Protein AF-A0A975M7Y3-F1 (afdb_monomer_lite)

Sequence (107 aa):
MDNLPEGIQVSSNHRPGEPLRPWEDTQLAGADLTLAIKTAQAEDAVVRLINGEDLSKDDIISFGRLNAVCVMRWYEPVVNLLGPRSPELHPNHIALIRKHSKLFRQR

Organism: NCBI:txid2817475

pLDDT: mean 87.09, std 14.04, range [47.25, 98.31]

Radius of gyration: 15.84 Å; chains: 1; bounding box: 52×26×42 Å

Foldseek 3Di:
DDDDDPPDDPPDLDDPPDAFAEQDLDLVSLVLLQVLLVQLVQLVLLVCQLVVHDDDPVNLSSLVSSQVSSVVSRHHRQFDAPDPPPRHGDPVSSVSCVVRHPSPDDD

Secondary structure (DSSP, 8-state):
-PPPPTT--------TTSPPBP--SSHHHHHHHHHHHHHTT-HHHHHHHHHT----HHHHHHHHHHHHHHHHTTB--SEE-SSTT-SEE-HHHHHHHHHH-STT---

Structure (mmCIF, N/CA/C/O backbone):
data_AF-A0A975M7Y3-F1
#
_entry.id   AF-A0A975M7Y3-F1
#
loop_
_atom_site.group_PDB
_atom_site.id
_atom_site.type_symbol
_atom_site.label_atom_id
_atom_site.label_alt_id
_atom_site.label_comp_id
_atom_site.label_asym_id
_atom_site.label_entity_id
_atom_site.label_seq_id
_atom_site.pdbx_PDB_ins_code
_atom_site.Cartn_x
_atom_site.Cartn_y
_atom_site.Cartn_z
_atom_site.occupancy
_atom_site.B_iso_or_equiv
_atom_site.auth_seq_id
_atom_site.auth_comp_id
_atom_site.auth_asym_id
_atom_site.auth_atom_id
_atom_site.pdbx_PDB_model_num
ATOM 1 N N . MET A 1 1 ? 36.277 6.823 -15.008 1.00 47.25 1 MET A N 1
ATOM 2 C CA . MET A 1 1 ? 35.151 5.937 -14.661 1.00 47.25 1 MET A CA 1
ATOM 3 C C . MET A 1 1 ? 35.748 4.559 -14.531 1.00 47.25 1 MET A C 1
ATOM 5 O O . MET A 1 1 ? 36.247 4.052 -15.526 1.00 47.25 1 MET A O 1
ATOM 9 N N . ASP A 1 2 ? 35.813 4.037 -13.312 1.00 53.19 2 ASP A N 1
ATOM 10 C CA . ASP A 1 2 ? 36.385 2.718 -13.057 1.00 53.19 2 ASP A CA 1
ATOM 11 C C . ASP A 1 2 ? 35.463 1.642 -13.634 1.00 53.19 2 ASP A C 1
ATOM 13 O O . ASP A 1 2 ? 34.245 1.689 -13.446 1.00 53.19 2 ASP A O 1
ATOM 17 N N . ASN A 1 3 ? 36.038 0.700 -14.381 1.00 60.62 3 ASN A N 1
ATOM 18 C CA . ASN A 1 3 ? 35.300 -0.430 -14.929 1.00 60.62 3 ASN A CA 1
ATOM 19 C C . ASN A 1 3 ? 34.878 -1.342 -13.774 1.00 60.62 3 ASN A C 1
ATOM 21 O O . ASN A 1 3 ? 35.720 -1.830 -13.020 1.00 60.62 3 ASN A O 1
ATOM 25 N N . LEU A 1 4 ? 33.570 -1.552 -13.628 1.00 61.16 4 LEU A N 1
ATOM 26 C CA . LEU A 1 4 ? 33.034 -2.491 -12.649 1.00 61.16 4 LEU A CA 1
ATOM 27 C C . LEU A 1 4 ? 33.470 -3.932 -12.994 1.00 61.16 4 LEU A C 1
ATOM 29 O O . LEU A 1 4 ? 33.653 -4.240 -14.175 1.00 61.16 4 LEU A O 1
ATOM 33 N N . PRO A 1 5 ? 33.623 -4.815 -11.989 1.00 75.38 5 PRO A N 1
ATOM 34 C CA . PRO A 1 5 ? 33.937 -6.227 -12.203 1.00 75.38 5 PRO A CA 1
ATOM 35 C C . PRO A 1 5 ? 32.932 -6.918 -13.137 1.00 75.38 5 PRO A C 1
ATOM 37 O O . PRO A 1 5 ? 31.739 -6.596 -13.124 1.00 75.38 5 PRO A O 1
ATOM 40 N N . GLU A 1 6 ? 33.403 -7.908 -13.903 1.00 60.09 6 GLU A N 1
ATOM 41 C CA . GLU A 1 6 ? 32.546 -8.749 -14.746 1.00 60.09 6 GLU A CA 1
ATOM 42 C C . GLU A 1 6 ? 31.390 -9.348 -13.926 1.00 60.09 6 GLU A C 1
ATOM 44 O O . GLU A 1 6 ? 31.592 -9.940 -12.867 1.00 60.09 6 GLU A O 1
ATOM 49 N N . GLY A 1 7 ? 30.159 -9.163 -14.415 1.00 61.62 7 GLY A N 1
ATOM 50 C CA . GLY A 1 7 ? 28.933 -9.645 -13.769 1.00 61.62 7 GLY A CA 1
ATOM 51 C C . GLY A 1 7 ? 28.134 -8.588 -12.998 1.00 61.62 7 GLY A C 1
ATOM 52 O O . GLY A 1 7 ? 26.986 -8.854 -12.645 1.00 61.62 7 GLY A O 1
ATOM 53 N N . ILE A 1 8 ? 28.666 -7.378 -12.784 1.00 55.91 8 ILE A N 1
ATOM 54 C CA . ILE A 1 8 ? 27.899 -6.274 -12.184 1.00 55.91 8 ILE A CA 1
ATOM 55 C C . ILE A 1 8 ? 27.270 -5.422 -13.291 1.00 55.91 8 ILE A C 1
ATOM 57 O O . ILE A 1 8 ? 27.910 -4.545 -13.871 1.00 55.91 8 ILE A O 1
ATOM 61 N N . GLN A 1 9 ? 25.989 -5.665 -13.582 1.00 58.06 9 GLN A N 1
ATOM 62 C CA . GLN A 1 9 ? 25.203 -4.757 -14.417 1.00 58.06 9 GLN A CA 1
ATOM 63 C C . GLN A 1 9 ? 24.850 -3.492 -13.632 1.00 58.06 9 GLN A C 1
ATOM 65 O O . GLN A 1 9 ? 24.307 -3.554 -12.527 1.00 58.06 9 GLN A O 1
ATOM 70 N N . VAL A 1 10 ? 25.103 -2.330 -14.236 1.00 52.38 10 VAL A N 1
ATOM 71 C CA . VAL A 1 10 ? 24.585 -1.052 -13.745 1.00 52.38 10 VAL A CA 1
ATOM 72 C C . VAL A 1 10 ? 23.069 -1.063 -13.942 1.00 52.38 10 VAL A C 1
ATOM 74 O O . VAL A 1 10 ? 22.562 -0.753 -15.017 1.00 52.38 10 VAL A O 1
ATOM 77 N N . SER A 1 11 ? 22.328 -1.461 -12.910 1.00 51.25 11 SER A N 1
ATOM 78 C CA . SER A 1 11 ? 20.872 -1.341 -12.888 1.00 51.25 11 SER A CA 1
ATOM 79 C C . SER A 1 11 ? 20.510 0.132 -12.719 1.00 51.25 11 SER A C 1
ATOM 81 O O . SER A 1 11 ? 20.367 0.631 -11.602 1.00 51.25 11 SER A O 1
ATOM 83 N N . SER A 1 12 ? 20.365 0.847 -13.830 1.00 55.47 12 SER A N 1
ATOM 84 C CA . SER A 1 12 ? 19.692 2.139 -13.806 1.00 55.47 12 SER A CA 1
ATOM 85 C C . SER A 1 12 ? 18.204 1.911 -13.534 1.00 55.47 12 SER A C 1
ATOM 87 O O . SER A 1 12 ? 17.507 1.278 -14.327 1.00 55.47 12 SER A O 1
ATOM 89 N N . ASN A 1 13 ? 17.695 2.450 -12.424 1.00 60.44 13 ASN A N 1
ATOM 90 C CA . ASN A 1 13 ? 16.250 2.518 -12.174 1.00 60.44 13 ASN A CA 1
ATOM 91 C C . ASN A 1 13 ? 15.557 3.569 -13.068 1.00 60.44 13 ASN A C 1
ATOM 93 O O . ASN A 1 13 ? 14.341 3.715 -13.010 1.00 60.44 13 ASN A O 1
ATOM 97 N N . HIS A 1 14 ? 16.311 4.321 -13.878 1.00 59.59 14 HIS A N 1
ATOM 98 C CA . HIS A 1 14 ? 15.763 5.278 -14.831 1.00 59.59 14 HIS A CA 1
ATOM 99 C C . HIS A 1 14 ? 15.318 4.551 -16.104 1.00 59.59 14 HIS A C 1
ATOM 101 O O . HIS A 1 14 ? 16.163 4.119 -16.889 1.00 59.59 14 HIS A O 1
ATOM 107 N N . ARG A 1 15 ? 13.998 4.430 -16.303 1.00 68.44 15 ARG A N 1
ATOM 108 C CA . ARG A 1 15 ? 13.397 3.757 -17.467 1.00 68.44 15 ARG A CA 1
ATOM 109 C C . ARG A 1 15 ? 12.303 4.599 -18.142 1.00 68.44 15 ARG A C 1
ATOM 111 O O . ARG A 1 15 ? 11.125 4.266 -18.056 1.00 68.44 15 ARG A O 1
ATOM 118 N N . PRO A 1 16 ? 12.647 5.725 -18.789 1.00 67.25 16 PRO A N 1
ATOM 119 C CA . PRO A 1 16 ? 11.658 6.594 -19.426 1.00 67.25 16 PRO A CA 1
ATOM 120 C C . PRO A 1 16 ? 10.787 5.832 -20.431 1.00 67.25 16 PRO A C 1
ATOM 122 O O . PRO A 1 16 ? 11.307 5.179 -21.329 1.00 67.25 16 PRO A O 1
ATOM 125 N N . GLY A 1 17 ? 9.465 5.941 -20.294 1.00 73.38 17 GLY A N 1
ATOM 126 C CA . GLY A 1 17 ? 8.502 5.311 -21.205 1.00 73.38 17 GLY A CA 1
ATOM 127 C C . GLY A 1 17 ? 8.135 3.860 -20.876 1.00 73.38 17 GLY A C 1
ATOM 128 O O . GLY A 1 17 ? 7.179 3.354 -21.458 1.00 73.38 17 GLY A O 1
ATOM 129 N N . GLU A 1 18 ? 8.818 3.204 -19.932 1.00 81.94 18 GLU A N 1
ATOM 130 C CA . GLU A 1 18 ? 8.359 1.916 -19.399 1.00 81.94 18 GLU A CA 1
ATOM 131 C C . GLU A 1 18 ? 7.225 2.117 -18.379 1.00 81.94 18 GLU A C 1
ATOM 133 O O . GLU A 1 18 ? 7.219 3.118 -17.653 1.00 81.94 18 GLU A O 1
ATOM 138 N N . PRO A 1 19 ? 6.265 1.178 -18.282 1.00 86.19 19 PRO A N 1
ATOM 139 C CA . PRO A 1 19 ? 5.269 1.214 -17.220 1.00 86.19 19 PRO A CA 1
ATOM 140 C C . PRO A 1 19 ? 5.933 1.093 -15.839 1.00 86.19 19 PRO A C 1
ATOM 142 O O . PRO A 1 19 ? 7.039 0.561 -15.690 1.00 86.19 19 PRO A O 1
ATOM 145 N N . LEU A 1 20 ? 5.241 1.587 -14.810 1.00 89.50 20 LEU A N 1
ATOM 146 C CA . LEU A 1 20 ? 5.635 1.348 -13.423 1.00 89.50 20 LEU A CA 1
ATOM 147 C C . LEU A 1 20 ? 5.563 -0.153 -13.119 1.00 89.50 20 LEU A C 1
ATOM 149 O O . LEU A 1 20 ? 4.727 -0.867 -13.671 1.00 89.50 20 LEU A O 1
ATOM 153 N N . ARG A 1 21 ? 6.443 -0.642 -12.241 1.00 89.88 21 ARG A N 1
ATOM 154 C CA . ARG A 1 21 ? 6.435 -2.057 -11.862 1.00 89.88 21 ARG A CA 1
ATOM 155 C C . ARG A 1 21 ? 5.232 -2.354 -10.965 1.00 89.88 21 ARG A C 1
ATOM 157 O O . ARG A 1 21 ? 5.054 -1.642 -9.969 1.00 89.88 21 ARG A O 1
ATOM 164 N N . PRO A 1 22 ? 4.463 -3.415 -11.252 1.00 91.56 22 PRO A N 1
ATOM 165 C CA . PRO A 1 22 ? 3.428 -3.867 -10.341 1.00 91.56 22 PRO A CA 1
ATOM 166 C C . PRO A 1 22 ? 4.050 -4.446 -9.067 1.00 91.56 22 PRO A C 1
ATOM 168 O O . PRO A 1 22 ? 5.225 -4.827 -9.023 1.00 91.56 22 PRO A O 1
ATOM 171 N N . TRP A 1 23 ? 3.241 -4.541 -8.017 1.00 92.06 23 TRP A N 1
ATOM 172 C CA . TRP A 1 23 ? 3.639 -5.206 -6.782 1.00 92.06 23 TRP A CA 1
ATOM 173 C C . TRP A 1 23 ? 3.430 -6.718 -6.886 1.00 92.06 23 TRP A C 1
ATOM 175 O O . TRP A 1 23 ? 2.306 -7.215 -6.807 1.00 92.06 23 TRP A O 1
ATOM 185 N N . GLU A 1 24 ? 4.524 -7.458 -7.034 1.00 90.25 24 GLU A N 1
ATOM 186 C CA . GLU A 1 24 ? 4.524 -8.923 -7.040 1.00 90.25 24 GLU A CA 1
ATOM 187 C C . GLU A 1 24 ? 4.754 -9.497 -5.634 1.00 90.25 24 GLU A C 1
ATOM 189 O O . GLU A 1 24 ? 5.452 -8.904 -4.811 1.00 90.25 24 GLU A O 1
ATOM 194 N N . ASP A 1 25 ? 4.219 -10.689 -5.352 1.00 89.81 25 ASP A N 1
ATOM 195 C CA . ASP A 1 25 ? 4.444 -11.383 -4.076 1.00 89.81 25 ASP A CA 1
ATOM 196 C C . ASP A 1 25 ? 5.812 -12.071 -4.015 1.00 89.81 25 ASP A C 1
ATOM 198 O O . ASP A 1 25 ? 5.939 -13.295 -4.014 1.00 89.81 25 ASP A O 1
ATOM 202 N N . THR A 1 26 ? 6.853 -11.245 -3.938 1.00 89.25 26 THR A N 1
ATOM 203 C CA . THR A 1 26 ? 8.246 -11.657 -3.755 1.00 89.25 26 THR A CA 1
ATOM 204 C C . THR A 1 26 ? 8.822 -11.060 -2.472 1.00 89.25 26 THR A C 1
ATOM 206 O O . THR A 1 26 ? 8.352 -10.038 -1.971 1.00 89.25 26 THR A O 1
ATOM 209 N N . GLN A 1 27 ? 9.876 -11.677 -1.924 1.00 85.94 27 GLN A N 1
ATOM 210 C CA . GLN A 1 27 ? 10.554 -11.134 -0.738 1.00 85.94 27 GLN A CA 1
ATOM 211 C C . GLN A 1 27 ? 11.138 -9.736 -0.990 1.00 85.94 27 GLN A C 1
ATOM 213 O O . GLN A 1 27 ? 11.083 -8.883 -0.105 1.00 85.94 27 GLN A O 1
ATOM 218 N N . LEU A 1 28 ? 11.671 -9.493 -2.193 1.00 87.44 28 LEU A N 1
ATOM 219 C CA . LEU A 1 28 ? 12.258 -8.205 -2.560 1.00 87.44 28 LEU A CA 1
ATOM 220 C C . LEU A 1 28 ? 11.191 -7.107 -2.623 1.00 87.44 28 LEU A C 1
ATOM 222 O O . LEU A 1 28 ? 11.341 -6.077 -1.970 1.00 87.44 28 LEU A O 1
ATOM 226 N N . ALA A 1 29 ? 10.088 -7.355 -3.334 1.00 86.38 29 ALA A N 1
ATOM 227 C CA . ALA A 1 29 ? 8.976 -6.412 -3.413 1.00 86.38 29 ALA A CA 1
ATOM 228 C C . ALA A 1 29 ? 8.355 -6.154 -2.028 1.00 86.38 29 ALA A C 1
ATOM 230 O O . ALA A 1 29 ? 8.058 -5.014 -1.681 1.00 86.38 29 ALA A O 1
ATOM 231 N N . GLY A 1 30 ? 8.236 -7.185 -1.185 1.00 89.62 30 GLY A N 1
ATOM 232 C CA . GLY A 1 30 ? 7.781 -7.038 0.197 1.00 89.62 30 GLY A CA 1
ATOM 233 C C . GLY A 1 30 ? 8.688 -6.150 1.063 1.00 89.62 30 GLY A C 1
ATOM 234 O O . GLY A 1 30 ? 8.199 -5.319 1.839 1.00 89.62 30 GLY A O 1
ATOM 235 N N . ALA A 1 31 ? 10.009 -6.295 0.923 1.00 90.56 31 ALA A N 1
ATOM 236 C CA . ALA A 1 31 ? 10.988 -5.457 1.613 1.00 90.56 31 ALA A CA 1
ATOM 237 C C . ALA A 1 31 ? 10.946 -4.002 1.117 1.00 90.56 31 ALA A C 1
ATOM 239 O O . ALA A 1 31 ? 10.920 -3.079 1.935 1.00 90.56 31 ALA A O 1
ATOM 240 N N . ASP A 1 32 ? 10.865 -3.797 -0.200 1.00 93.25 32 ASP A N 1
ATOM 241 C CA . ASP A 1 32 ? 10.733 -2.474 -0.817 1.00 93.25 32 ASP A CA 1
ATOM 242 C C . ASP A 1 32 ? 9.447 -1.764 -0.383 1.00 93.25 32 ASP A C 1
ATOM 244 O O . ASP A 1 32 ? 9.489 -0.588 -0.018 1.00 93.25 32 ASP A O 1
ATOM 248 N N . LEU A 1 33 ? 8.318 -2.479 -0.353 1.00 93.81 33 LEU A N 1
ATOM 249 C CA . LEU A 1 33 ? 7.038 -1.946 0.111 1.00 93.81 33 LEU A CA 1
ATOM 250 C C . LEU A 1 33 ? 7.110 -1.530 1.581 1.00 93.81 33 LEU A C 1
ATOM 252 O O . LEU A 1 33 ? 6.690 -0.434 1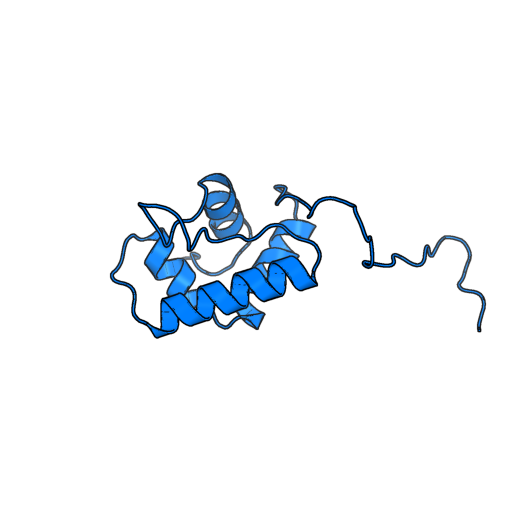.950 1.00 93.81 33 LEU A O 1
ATOM 256 N N . THR A 1 34 ? 7.701 -2.378 2.424 1.00 94.31 34 THR A N 1
ATOM 257 C CA . THR A 1 34 ? 7.908 -2.065 3.844 1.00 94.31 34 THR A CA 1
ATOM 258 C C . THR A 1 34 ? 8.768 -0.812 4.010 1.00 94.31 34 THR A C 1
ATOM 260 O O . THR A 1 34 ? 8.460 0.045 4.836 1.00 94.31 34 THR A O 1
ATOM 263 N N . LEU A 1 35 ? 9.832 -0.674 3.217 1.00 94.75 35 LEU A N 1
ATOM 264 C CA . LEU A 1 35 ? 10.701 0.498 3.249 1.00 94.75 35 LEU A CA 1
ATOM 265 C C . LEU A 1 35 ? 9.985 1.762 2.754 1.00 94.75 35 LEU A C 1
ATOM 267 O O . LEU A 1 35 ? 10.193 2.836 3.322 1.00 94.75 35 LEU A O 1
ATOM 271 N N . ALA A 1 36 ? 9.127 1.643 1.740 1.00 96.19 36 ALA A N 1
ATOM 272 C CA . ALA A 1 36 ? 8.321 2.749 1.236 1.00 96.19 36 ALA A CA 1
ATOM 273 C C . ALA A 1 36 ? 7.343 3.270 2.299 1.00 96.19 36 ALA A C 1
ATOM 275 O O . ALA A 1 36 ? 7.314 4.474 2.550 1.00 96.19 36 ALA A O 1
ATOM 276 N N . ILE A 1 37 ? 6.627 2.371 2.986 1.00 97.12 37 ILE A N 1
ATOM 277 C CA . ILE A 1 37 ? 5.703 2.725 4.078 1.00 97.12 37 ILE A CA 1
ATOM 278 C C . ILE A 1 37 ? 6.433 3.494 5.183 1.00 97.12 37 ILE A C 1
ATOM 280 O O . ILE A 1 37 ? 5.988 4.573 5.571 1.00 97.12 37 ILE A O 1
ATOM 284 N N . LYS A 1 38 ? 7.590 2.990 5.629 1.00 96.50 38 LYS A N 1
ATOM 285 C CA . LYS A 1 38 ? 8.402 3.646 6.666 1.00 96.50 38 LYS A CA 1
ATOM 286 C C . LYS A 1 38 ? 8.926 5.013 6.238 1.00 96.50 38 LYS A C 1
ATOM 288 O O . LYS A 1 38 ? 8.918 5.963 7.011 1.00 96.50 38 LYS A O 1
ATOM 293 N N . THR A 1 39 ? 9.389 5.118 4.994 1.00 96.81 39 THR A N 1
ATOM 294 C CA . THR A 1 39 ? 9.920 6.373 4.438 1.00 96.81 39 THR A CA 1
ATOM 295 C C . THR A 1 39 ? 8.828 7.441 4.355 1.00 96.81 39 THR A C 1
ATOM 297 O O . THR A 1 39 ? 9.094 8.620 4.570 1.00 96.81 39 THR A O 1
ATOM 300 N N . ALA A 1 40 ? 7.593 7.027 4.074 1.00 97.12 40 ALA A N 1
ATOM 301 C CA . ALA A 1 40 ? 6.431 7.902 4.027 1.00 97.12 40 ALA A CA 1
ATOM 302 C C . ALA A 1 40 ? 5.840 8.238 5.407 1.00 97.12 40 ALA A C 1
ATOM 304 O O . ALA A 1 40 ? 4.963 9.102 5.469 1.00 97.12 40 ALA A O 1
ATOM 305 N N . GLN A 1 41 ? 6.316 7.590 6.482 1.00 97.00 41 GLN A N 1
ATOM 306 C CA . GLN A 1 41 ? 5.724 7.647 7.825 1.00 97.00 41 GLN A CA 1
ATOM 307 C C . GLN A 1 41 ? 4.233 7.272 7.799 1.00 97.00 41 GLN A C 1
ATOM 309 O O . GLN A 1 41 ? 3.395 7.958 8.379 1.00 97.00 41 GLN A O 1
ATOM 314 N N . ALA A 1 42 ? 3.897 6.227 7.039 1.00 97.69 42 ALA A N 1
ATOM 315 C CA . ALA A 1 42 ? 2.522 5.824 6.757 1.00 97.69 42 ALA A CA 1
ATOM 316 C C . ALA A 1 42 ? 2.102 4.548 7.508 1.00 97.69 42 ALA A C 1
ATOM 318 O O . ALA A 1 42 ? 1.057 3.983 7.199 1.00 97.69 42 ALA A O 1
ATOM 319 N N . GLU A 1 43 ? 2.903 4.054 8.459 1.00 97.38 43 GLU A N 1
ATOM 320 C CA . GLU A 1 43 ? 2.637 2.805 9.183 1.00 97.38 43 GLU A CA 1
ATOM 321 C C . GLU A 1 43 ? 1.237 2.765 9.812 1.00 97.38 43 GLU A C 1
ATOM 323 O O . GLU A 1 43 ? 0.449 1.870 9.499 1.00 97.38 43 GLU A O 1
ATOM 328 N N . ASP A 1 44 ? 0.920 3.746 10.658 1.00 97.06 44 ASP A N 1
ATOM 329 C CA . ASP A 1 44 ? -0.353 3.794 11.384 1.00 97.06 44 ASP A CA 1
ATOM 330 C C . ASP A 1 44 ? -1.525 4.079 10.439 1.00 97.06 44 ASP A C 1
ATOM 332 O O . ASP A 1 44 ? -2.577 3.453 10.551 1.00 97.06 44 ASP A O 1
ATOM 336 N N . ALA A 1 45 ? -1.322 4.962 9.459 1.00 97.88 45 ALA A N 1
ATOM 337 C CA . ALA A 1 45 ? -2.316 5.284 8.440 1.00 97.88 45 ALA A CA 1
ATOM 338 C C . ALA A 1 45 ? -2.711 4.044 7.622 1.00 97.88 45 ALA A C 1
ATOM 340 O O . ALA A 1 45 ? -3.891 3.786 7.387 1.00 97.88 45 ALA A O 1
ATOM 341 N N . VAL A 1 46 ? -1.726 3.233 7.217 1.00 97.56 46 VAL A N 1
ATOM 342 C CA . VAL A 1 46 ? -1.950 1.972 6.496 1.00 97.56 46 VAL A CA 1
ATOM 343 C C . VAL A 1 46 ? -2.696 0.967 7.371 1.00 97.56 46 VAL A C 1
ATOM 345 O O . VAL A 1 46 ? -3.595 0.289 6.873 1.00 97.56 46 VAL A O 1
ATOM 348 N N . VAL A 1 47 ? -2.364 0.870 8.662 1.00 97.12 47 VAL A N 1
ATOM 349 C CA . VAL A 1 47 ? -3.081 -0.005 9.603 1.00 97.12 47 VAL A CA 1
ATOM 350 C C . VAL A 1 47 ? -4.542 0.415 9.738 1.00 97.12 47 VAL A C 1
ATOM 352 O O . VAL A 1 47 ? -5.421 -0.424 9.534 1.00 97.12 47 VAL A O 1
ATOM 355 N N . ARG A 1 48 ? -4.801 1.704 9.988 1.00 97.69 48 ARG A N 1
ATOM 356 C CA . ARG A 1 48 ? -6.154 2.272 10.086 1.00 97.69 48 ARG A CA 1
ATOM 357 C C . ARG A 1 48 ? -6.968 1.995 8.830 1.00 97.69 48 ARG A C 1
ATOM 359 O O . ARG A 1 48 ? -8.069 1.459 8.915 1.00 97.69 48 ARG A O 1
ATOM 366 N N . LEU A 1 49 ? -6.393 2.277 7.659 1.00 97.31 49 LEU A N 1
ATOM 367 C CA . LEU A 1 49 ? -7.056 2.054 6.376 1.00 97.31 49 LEU A CA 1
ATOM 368 C C . LEU A 1 49 ? -7.408 0.576 6.162 1.00 97.31 49 LEU A C 1
ATOM 370 O O . LEU A 1 49 ? -8.519 0.258 5.748 1.00 97.31 49 LEU A O 1
ATOM 374 N N . ILE A 1 50 ? -6.486 -0.339 6.468 1.00 96.50 50 ILE A N 1
ATOM 375 C CA . ILE A 1 50 ? -6.720 -1.784 6.332 1.00 96.50 50 ILE A CA 1
ATOM 376 C C . ILE A 1 50 ? -7.794 -2.288 7.310 1.00 96.50 50 ILE A C 1
ATOM 378 O O . ILE A 1 50 ? -8.522 -3.226 6.980 1.00 96.50 50 ILE A O 1
ATOM 382 N N . ASN A 1 51 ? -7.880 -1.702 8.502 1.00 95.69 51 ASN A N 1
ATOM 383 C CA . ASN A 1 51 ? -8.865 -2.070 9.517 1.00 95.69 51 ASN A CA 1
ATOM 384 C C . ASN A 1 51 ? -10.230 -1.387 9.316 1.00 95.69 51 ASN A C 1
ATOM 386 O O . ASN A 1 51 ? -11.184 -1.748 10.002 1.00 95.69 51 ASN A O 1
ATOM 390 N N . GLY A 1 52 ? -10.341 -0.435 8.382 1.00 95.31 52 GLY A N 1
ATOM 391 C CA . GLY A 1 52 ? -11.560 0.350 8.172 1.00 95.31 52 GLY A CA 1
ATOM 392 C C . GLY A 1 52 ? -11.821 1.374 9.280 1.00 95.31 52 GLY A C 1
ATOM 393 O O . GLY A 1 52 ? -12.974 1.676 9.572 1.00 95.31 52 GLY A O 1
ATOM 394 N N . GLU A 1 53 ? -10.763 1.866 9.923 1.00 96.44 53 GLU A N 1
ATOM 395 C CA . GLU A 1 53 ? -10.836 2.900 10.957 1.00 96.44 53 GLU A CA 1
ATOM 396 C C . GLU A 1 53 ? -10.963 4.302 10.339 1.00 96.44 53 GLU A C 1
ATOM 398 O O . GLU A 1 53 ? -10.593 4.526 9.184 1.00 96.44 53 GLU A O 1
ATOM 403 N N . ASP A 1 54 ? -11.448 5.264 11.130 1.00 95.62 54 ASP A N 1
ATOM 404 C CA . ASP A 1 54 ? -11.522 6.665 10.712 1.00 95.62 54 ASP A CA 1
ATOM 405 C C . ASP A 1 54 ? -10.131 7.238 10.411 1.00 95.62 54 ASP A C 1
ATOM 407 O O . ASP A 1 54 ? -9.168 7.059 11.169 1.00 95.62 54 ASP A O 1
ATOM 411 N N . LEU A 1 55 ? -10.051 7.981 9.306 1.00 97.06 55 LEU A N 1
ATOM 412 C CA . LEU A 1 55 ? -8.815 8.556 8.790 1.00 97.06 55 LEU A CA 1
ATOM 413 C C . LEU A 1 55 ? -8.770 10.062 9.031 1.00 97.06 55 LEU A C 1
ATOM 415 O O . LEU A 1 55 ? -9.693 10.811 8.705 1.00 97.06 55 LEU A O 1
ATOM 419 N N . SER A 1 56 ? -7.650 10.510 9.577 1.00 97.00 56 SER A N 1
ATOM 420 C CA . SER A 1 56 ? -7.323 11.918 9.742 1.00 97.00 56 SER A CA 1
ATOM 421 C C . SER A 1 56 ? -6.796 12.526 8.438 1.00 97.00 56 SER A C 1
ATOM 423 O O . SER A 1 56 ? -6.433 11.832 7.487 1.00 97.00 56 SER A O 1
ATOM 425 N N . LYS A 1 57 ? -6.686 13.858 8.395 1.00 96.75 57 LYS A N 1
ATOM 426 C CA . LYS A 1 57 ? -6.029 14.553 7.274 1.00 96.75 57 LYS A CA 1
ATOM 427 C C . LYS A 1 57 ? -4.558 14.151 7.126 1.00 96.75 57 LYS A C 1
ATOM 429 O O . LYS A 1 57 ? -4.073 14.065 5.999 1.00 96.75 57 LYS A O 1
ATOM 434 N N . ASP A 1 58 ? -3.873 13.885 8.236 1.00 97.69 58 ASP A N 1
ATOM 435 C CA . ASP A 1 58 ? -2.466 13.481 8.228 1.00 97.69 58 ASP A CA 1
ATOM 436 C C . ASP A 1 58 ? -2.287 12.084 7.622 1.00 97.69 58 ASP A C 1
ATOM 438 O O . ASP A 1 58 ? -1.336 11.866 6.868 1.00 97.69 58 ASP A O 1
ATOM 442 N N . ASP A 1 59 ? -3.251 11.181 7.834 1.00 98.06 59 ASP A N 1
ATOM 443 C CA . ASP A 1 59 ? -3.267 9.870 7.177 1.00 98.06 59 ASP A CA 1
ATOM 444 C C . ASP A 1 59 ? -3.327 10.032 5.650 1.00 98.06 59 ASP A C 1
ATOM 446 O O . ASP A 1 59 ? -2.527 9.434 4.928 1.00 98.06 59 ASP A O 1
ATOM 450 N N . ILE A 1 60 ? -4.186 10.926 5.145 1.00 97.06 60 ILE A N 1
ATOM 451 C CA . ILE A 1 60 ? -4.284 11.217 3.704 1.00 97.06 60 ILE A CA 1
ATOM 452 C C . ILE A 1 60 ? -2.966 11.775 3.148 1.00 97.06 60 ILE A C 1
ATOM 454 O O . ILE A 1 60 ? -2.515 11.361 2.075 1.00 97.06 60 ILE A O 1
ATOM 458 N N . ILE A 1 61 ? -2.314 12.683 3.880 1.00 97.69 61 ILE A N 1
ATOM 459 C CA . ILE A 1 61 ? -1.005 13.231 3.492 1.00 97.69 61 ILE A CA 1
ATOM 460 C C . ILE A 1 61 ? 0.050 12.116 3.445 1.00 97.69 61 ILE A C 1
ATOM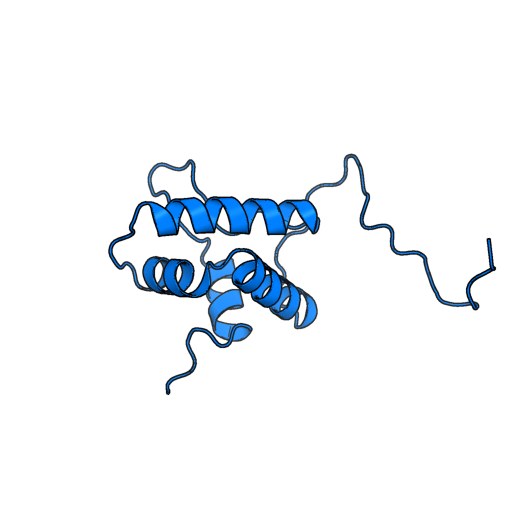 462 O O . ILE A 1 61 ? 0.851 12.068 2.505 1.00 97.69 61 ILE A O 1
ATOM 466 N N . SER A 1 62 ? 0.040 11.199 4.416 1.00 98.19 62 SER A N 1
ATOM 467 C CA . SER A 1 62 ? 0.967 10.064 4.456 1.00 98.19 62 SER A CA 1
ATOM 468 C C . SER A 1 62 ? 0.782 9.121 3.258 1.00 98.19 62 SER A C 1
ATOM 470 O O . SER A 1 62 ? 1.772 8.680 2.674 1.00 98.19 62 SER A O 1
ATOM 472 N N . PHE A 1 63 ? -0.453 8.897 2.790 1.00 98.31 63 PHE A N 1
ATOM 473 C CA . PHE A 1 63 ? -0.709 8.113 1.576 1.00 98.31 63 PHE A CA 1
ATOM 474 C C . PHE A 1 63 ? -0.185 8.800 0.314 1.00 98.31 63 PHE A C 1
ATOM 476 O O . PHE A 1 63 ? 0.371 8.137 -0.564 1.00 98.31 63 PHE A O 1
ATOM 483 N N . GLY A 1 64 ? -0.304 10.128 0.228 1.00 97.75 64 GLY A N 1
ATOM 484 C CA . GLY A 1 64 ? 0.300 10.903 -0.857 1.00 97.75 64 GLY A CA 1
ATOM 485 C C . GLY A 1 64 ? 1.822 10.734 -0.898 1.00 97.75 64 GLY A C 1
ATOM 486 O O . GLY A 1 64 ? 2.391 10.462 -1.957 1.00 97.75 64 GLY A O 1
ATOM 487 N N . ARG A 1 65 ? 2.478 10.808 0.269 1.00 98.31 65 ARG A N 1
ATOM 488 C CA . ARG A 1 65 ? 3.921 10.543 0.405 1.00 98.31 65 ARG A CA 1
ATOM 489 C C . ARG A 1 65 ? 4.271 9.106 0.028 1.00 98.31 65 ARG A C 1
ATOM 491 O O . ARG A 1 65 ? 5.233 8.903 -0.705 1.00 98.31 65 ARG A O 1
ATOM 498 N N . LEU A 1 66 ? 3.486 8.126 0.478 1.00 98.31 66 LEU A N 1
ATOM 499 C CA . LEU A 1 66 ? 3.682 6.713 0.156 1.00 98.31 66 LEU A CA 1
ATOM 500 C C . LEU A 1 66 ? 3.661 6.488 -1.355 1.00 98.31 66 LEU A C 1
ATOM 502 O O . LEU A 1 66 ? 4.630 5.969 -1.904 1.00 98.31 66 LEU A O 1
ATOM 506 N N . ASN A 1 67 ? 2.622 6.962 -2.040 1.00 97.69 67 ASN A N 1
ATOM 507 C CA . ASN A 1 67 ? 2.522 6.844 -3.492 1.00 97.69 67 ASN A CA 1
ATOM 508 C C . ASN A 1 67 ? 3.677 7.546 -4.217 1.00 97.69 67 ASN A C 1
ATOM 510 O O . ASN A 1 67 ? 4.228 6.986 -5.163 1.00 97.69 67 ASN A O 1
ATOM 514 N N . ALA A 1 68 ? 4.090 8.732 -3.758 1.00 96.50 68 ALA A N 1
ATOM 515 C CA . ALA A 1 68 ? 5.246 9.423 -4.322 1.00 96.50 68 ALA A CA 1
ATOM 516 C C . ALA A 1 68 ? 6.535 8.595 -4.173 1.00 96.50 68 ALA A C 1
ATOM 518 O O . ALA A 1 68 ? 7.302 8.475 -5.127 1.00 96.50 68 ALA A O 1
ATOM 519 N N . VAL A 1 69 ? 6.763 7.971 -3.010 1.00 96.12 69 VAL A N 1
ATOM 520 C CA . VAL A 1 69 ? 7.917 7.085 -2.778 1.00 96.12 69 VAL A CA 1
ATOM 521 C C . VAL A 1 69 ? 7.870 5.848 -3.676 1.00 96.12 69 VAL A C 1
ATOM 523 O O . VAL A 1 69 ? 8.909 5.465 -4.216 1.00 96.12 69 VAL A O 1
ATOM 526 N N . CYS A 1 70 ? 6.695 5.248 -3.881 1.00 95.06 70 CYS A N 1
ATOM 527 C CA . CYS A 1 70 ? 6.525 4.129 -4.810 1.00 95.06 70 CYS A CA 1
ATOM 528 C C . CYS A 1 70 ? 6.936 4.529 -6.233 1.00 95.06 70 CYS A C 1
ATOM 530 O O . CYS A 1 70 ? 7.803 3.881 -6.819 1.00 95.06 70 CYS A O 1
ATOM 532 N N . VAL A 1 71 ? 6.413 5.650 -6.740 1.00 92.94 71 VAL A N 1
ATOM 533 C CA . VAL A 1 71 ? 6.726 6.148 -8.089 1.00 92.94 71 VAL A CA 1
ATOM 534 C C . VAL A 1 71 ? 8.210 6.493 -8.234 1.00 92.94 71 VAL A C 1
ATOM 536 O O . VAL A 1 71 ? 8.834 6.098 -9.216 1.00 92.94 71 VAL A O 1
ATOM 539 N N . MET A 1 72 ? 8.823 7.147 -7.239 1.00 90.88 72 MET A N 1
ATOM 540 C CA . MET A 1 72 ? 10.269 7.430 -7.243 1.00 90.88 72 MET A CA 1
ATOM 541 C C . MET A 1 72 ? 11.130 6.156 -7.294 1.00 90.88 72 MET A C 1
ATOM 543 O O . MET A 1 72 ? 12.254 6.190 -7.790 1.00 90.88 72 MET A O 1
ATOM 547 N N . ARG A 1 73 ? 10.608 5.025 -6.803 1.00 88.75 73 ARG A N 1
ATOM 548 C CA . ARG A 1 73 ? 11.236 3.692 -6.867 1.00 88.75 73 ARG A CA 1
ATOM 549 C C . ARG A 1 73 ? 10.767 2.853 -8.060 1.00 88.75 73 ARG A C 1
ATOM 551 O O . ARG A 1 73 ? 11.071 1.659 -8.130 1.00 88.75 73 ARG A O 1
ATOM 558 N N . TRP A 1 74 ? 10.056 3.469 -9.000 1.00 90.50 74 TRP A N 1
ATOM 559 C CA . TRP A 1 74 ? 9.518 2.828 -10.196 1.00 90.50 74 TRP A CA 1
ATOM 560 C C . TRP A 1 74 ? 8.513 1.702 -9.907 1.00 90.50 74 TRP A C 1
ATOM 562 O O . TRP A 1 74 ? 8.473 0.698 -10.618 1.00 90.50 74 TRP A O 1
ATOM 572 N N . TYR A 1 75 ? 7.730 1.852 -8.840 1.00 92.69 75 TYR A N 1
ATOM 573 C CA . TYR A 1 75 ? 6.601 0.988 -8.499 1.00 92.69 75 TYR A CA 1
ATOM 574 C C . TYR A 1 75 ? 5.275 1.720 -8.691 1.00 92.69 75 TYR A C 1
ATOM 576 O O . TYR A 1 75 ? 5.198 2.945 -8.563 1.00 92.69 75 TYR A O 1
ATOM 584 N N . GLU A 1 76 ? 4.220 0.956 -8.952 1.00 93.81 76 GLU A N 1
ATOM 585 C CA . GLU A 1 76 ? 2.855 1.469 -8.976 1.00 93.81 76 GLU A CA 1
ATOM 586 C C . GLU A 1 76 ? 2.439 2.055 -7.609 1.00 93.81 76 GLU A C 1
ATOM 588 O O . GLU A 1 76 ? 2.878 1.569 -6.557 1.00 93.81 76 GLU A O 1
ATOM 593 N N . PRO A 1 77 ? 1.579 3.091 -7.591 1.00 95.19 77 PRO A N 1
ATOM 594 C CA . PRO A 1 77 ? 0.973 3.595 -6.364 1.00 95.19 77 PRO A CA 1
ATOM 595 C C . PRO A 1 77 ? 0.236 2.489 -5.604 1.00 95.19 77 PRO A C 1
ATOM 597 O O . PRO A 1 77 ? -0.476 1.674 -6.188 1.00 95.19 77 PRO A O 1
ATOM 600 N N . VAL A 1 78 ? 0.379 2.476 -4.281 1.00 95.25 78 VAL A N 1
ATOM 601 C CA . VAL A 1 78 ? -0.192 1.417 -3.438 1.00 95.25 78 VAL A CA 1
ATOM 602 C C . VAL A 1 78 ? -1.627 1.755 -3.031 1.00 95.25 78 VAL A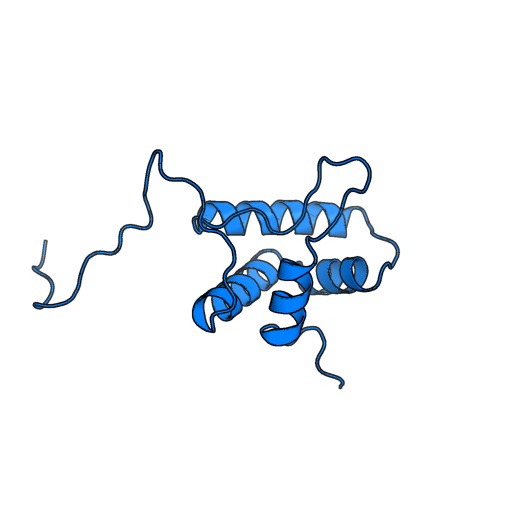 C 1
ATOM 604 O O . VAL A 1 78 ? -2.472 0.857 -2.984 1.00 95.25 78 VAL A O 1
ATOM 607 N N . VAL A 1 79 ? -1.900 3.040 -2.769 1.00 97.06 79 VAL A N 1
ATOM 608 C CA . VAL A 1 79 ? -3.197 3.556 -2.307 1.00 97.06 79 VAL A CA 1
ATOM 609 C C . VAL A 1 79 ? -3.879 4.319 -3.439 1.00 97.06 79 VAL A C 1
ATOM 611 O O . VAL A 1 79 ? -3.315 5.263 -3.988 1.00 97.06 79 VAL A O 1
ATOM 614 N N . ASN A 1 80 ? -5.120 3.978 -3.762 1.00 95.56 80 ASN A N 1
ATOM 615 C CA . ASN A 1 80 ? -5.930 4.790 -4.660 1.00 95.56 80 ASN A CA 1
ATOM 616 C C . ASN A 1 80 ? -6.548 5.963 -3.884 1.00 95.56 80 ASN A C 1
ATOM 618 O O . ASN A 1 80 ? -7.363 5.758 -2.982 1.00 95.56 80 ASN A O 1
ATOM 622 N N . LEU A 1 81 ? -6.180 7.192 -4.255 1.00 95.25 81 LEU A N 1
ATOM 623 C CA . LEU A 1 81 ? -6.640 8.432 -3.615 1.00 95.25 81 LEU A CA 1
ATOM 624 C C . LEU A 1 81 ? -7.725 9.187 -4.399 1.00 95.25 81 LEU A C 1
ATOM 626 O O . LEU A 1 81 ? -8.242 10.174 -3.885 1.00 95.25 81 LEU A O 1
ATOM 630 N N . LEU A 1 82 ? -8.052 8.765 -5.625 1.00 89.94 82 LEU A N 1
ATOM 631 C CA . LEU A 1 82 ? -8.871 9.552 -6.561 1.00 89.94 82 LEU A CA 1
ATOM 632 C C . LEU A 1 82 ? -10.167 8.847 -7.008 1.00 89.94 82 LEU A C 1
ATOM 634 O O . LEU A 1 82 ? -10.858 9.334 -7.900 1.00 89.94 82 LEU A O 1
ATOM 638 N N . GLY A 1 83 ? -10.502 7.701 -6.419 1.00 84.88 83 GLY A N 1
ATOM 639 C CA . GLY A 1 83 ? -11.709 6.930 -6.708 1.00 84.88 83 GLY A CA 1
ATOM 640 C C . GLY A 1 83 ? -12.901 7.260 -5.794 1.00 84.88 83 GLY A C 1
ATOM 641 O O . GLY A 1 83 ? -12.744 7.870 -4.740 1.00 84.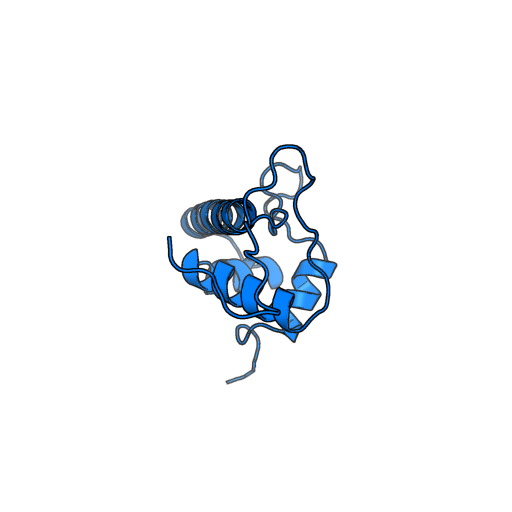88 83 GLY A O 1
ATOM 642 N N . PRO A 1 84 ? -14.114 6.792 -6.142 1.00 86.38 84 PRO A N 1
ATOM 643 C CA . PRO A 1 84 ? -15.334 7.025 -5.357 1.00 86.38 84 PRO A CA 1
ATOM 644 C C . PRO A 1 84 ? -15.314 6.379 -3.962 1.00 86.38 84 PRO A C 1
ATOM 646 O O . PRO A 1 84 ? -16.124 6.729 -3.112 1.00 86.38 84 PRO A O 1
ATOM 649 N N . ARG A 1 85 ? -14.403 5.428 -3.732 1.00 84.50 85 ARG A N 1
ATOM 650 C CA . ARG A 1 85 ? -14.183 4.757 -2.443 1.00 84.50 85 ARG A CA 1
ATOM 651 C C . ARG A 1 85 ? -12.836 5.127 -1.816 1.00 84.50 85 ARG A C 1
ATOM 653 O O . ARG A 1 85 ? -12.354 4.414 -0.946 1.00 84.50 85 ARG A O 1
ATOM 660 N N . SER A 1 86 ? -12.205 6.202 -2.284 1.00 90.06 86 SER A N 1
ATOM 661 C CA . SER A 1 86 ? -10.890 6.605 -1.797 1.00 90.06 86 SER A CA 1
ATOM 662 C C . SER A 1 86 ? -10.931 7.222 -0.394 1.00 90.06 86 SER A C 1
ATOM 664 O O . SER A 1 86 ? -11.886 7.930 -0.069 1.00 90.06 86 SER A O 1
ATOM 666 N N . PRO A 1 87 ? -9.859 7.039 0.401 1.00 95.00 87 PRO A N 1
ATOM 667 C CA . PRO A 1 87 ? -8.674 6.222 0.104 1.00 95.00 87 PRO A CA 1
ATOM 668 C C . PRO A 1 87 ? -8.971 4.710 0.157 1.00 95.00 87 PRO A C 1
ATOM 670 O O . PRO A 1 87 ? -9.658 4.247 1.058 1.00 95.00 87 PRO A O 1
ATOM 673 N N . GLU A 1 88 ? -8.432 3.933 -0.790 1.00 96.00 88 GLU A N 1
ATOM 674 C CA . GLU A 1 88 ? -8.577 2.466 -0.810 1.00 96.00 88 GLU A 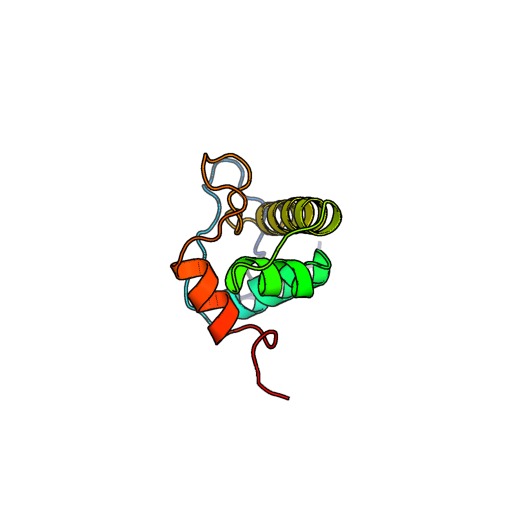CA 1
ATOM 675 C C . GLU A 1 88 ? -7.262 1.760 -1.180 1.00 96.00 88 GLU A C 1
ATOM 677 O O . GLU A 1 88 ? -6.430 2.290 -1.920 1.00 96.00 88 GLU A O 1
ATOM 682 N N . LEU A 1 89 ? -7.086 0.535 -0.681 1.00 94.75 89 LEU A N 1
ATOM 683 C CA . LEU A 1 89 ? -5.998 -0.370 -1.053 1.00 94.75 89 LEU A CA 1
ATOM 684 C C . LEU A 1 89 ? -6.557 -1.519 -1.891 1.00 94.75 89 LEU A C 1
ATOM 686 O O . LEU A 1 89 ? -7.570 -2.120 -1.533 1.00 94.75 89 LEU A O 1
ATOM 690 N N . HIS A 1 90 ? -5.858 -1.887 -2.965 1.00 91.75 90 HIS A N 1
ATOM 691 C CA . HIS A 1 90 ? -6.196 -3.105 -3.697 1.00 91.75 90 HIS A CA 1
ATOM 692 C C . HIS A 1 90 ? -5.984 -4.343 -2.795 1.00 91.75 90 HIS A C 1
ATOM 694 O O . HIS A 1 90 ? -4.970 -4.400 -2.090 1.00 91.75 90 HIS A O 1
ATOM 700 N N . PRO A 1 91 ? -6.859 -5.371 -2.829 1.00 92.19 91 PRO A N 1
ATOM 701 C CA . PRO A 1 91 ? -6.728 -6.562 -1.980 1.00 92.19 91 PRO A CA 1
ATOM 702 C C . PRO A 1 91 ? -5.352 -7.240 -2.042 1.00 92.19 91 PRO A C 1
ATOM 704 O O . PRO A 1 91 ? -4.819 -7.655 -1.013 1.00 92.19 91 PRO A O 1
ATOM 707 N N . ASN A 1 92 ? -4.728 -7.282 -3.224 1.00 91.19 92 ASN A N 1
ATOM 708 C CA . ASN A 1 92 ? -3.378 -7.839 -3.375 1.00 91.19 92 ASN A CA 1
ATOM 709 C C . ASN A 1 92 ? -2.330 -7.031 -2.590 1.00 91.19 92 ASN A C 1
ATOM 711 O O . ASN A 1 92 ? -1.463 -7.620 -1.952 1.00 91.19 92 ASN A O 1
ATOM 715 N N . HIS A 1 93 ? -2.432 -5.698 -2.562 1.0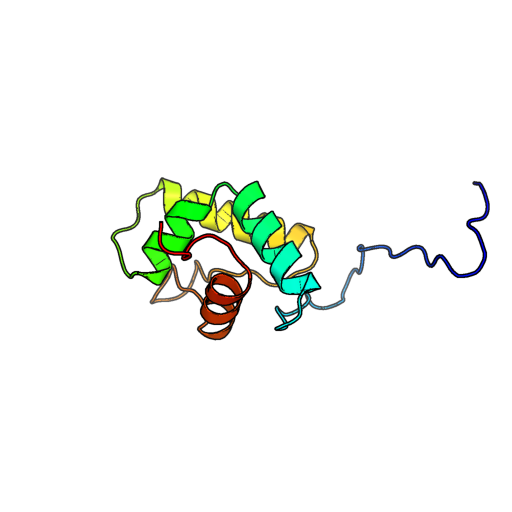0 93.00 93 HIS A N 1
ATOM 716 C CA . HIS A 1 93 ? -1.528 -4.857 -1.772 1.00 93.00 93 HIS A CA 1
ATOM 717 C C . HIS A 1 93 ? -1.723 -5.099 -0.273 1.00 93.00 93 HIS A C 1
ATOM 719 O O . HIS A 1 93 ? -0.746 -5.211 0.462 1.00 93.00 93 HIS A O 1
ATOM 725 N N . ILE A 1 94 ? -2.971 -5.266 0.181 1.00 94.19 94 ILE A N 1
ATOM 726 C CA . ILE A 1 94 ? -3.277 -5.612 1.578 1.00 94.19 94 ILE A CA 1
ATOM 727 C C . ILE A 1 94 ? -2.607 -6.940 1.956 1.00 94.19 94 ILE A C 1
ATOM 729 O O . ILE A 1 94 ? -1.963 -7.026 3.004 1.00 94.19 94 ILE A O 1
ATOM 733 N N . ALA A 1 95 ? -2.715 -7.962 1.103 1.00 92.50 95 ALA A N 1
ATOM 734 C CA . ALA A 1 95 ? -2.080 -9.259 1.330 1.00 92.50 95 ALA A CA 1
ATOM 735 C C . ALA A 1 95 ? -0.550 -9.140 1.431 1.00 92.50 95 ALA A C 1
ATOM 737 O O . ALA A 1 95 ? 0.045 -9.675 2.369 1.00 92.50 95 ALA A O 1
ATOM 738 N N . LEU A 1 96 ? 0.081 -8.380 0.529 1.00 92.00 96 LEU A N 1
ATOM 739 C CA . LEU A 1 96 ? 1.524 -8.120 0.561 1.00 92.00 96 LEU A CA 1
ATOM 740 C C . LEU A 1 96 ? 1.954 -7.408 1.843 1.00 92.00 96 LEU A C 1
ATOM 742 O O . LEU A 1 96 ? 2.908 -7.837 2.495 1.00 92.00 96 LEU A O 1
ATOM 746 N N . ILE A 1 97 ? 1.234 -6.355 2.238 1.00 93.50 97 ILE A N 1
ATOM 747 C CA . ILE A 1 97 ? 1.516 -5.602 3.464 1.00 93.50 97 ILE A CA 1
ATOM 748 C C . ILE A 1 97 ? 1.399 -6.527 4.673 1.00 93.50 97 ILE A C 1
ATOM 750 O O . ILE A 1 97 ? 2.303 -6.556 5.507 1.00 93.50 97 ILE A O 1
ATOM 754 N N . ARG A 1 98 ? 0.330 -7.322 4.776 1.00 93.31 98 ARG A N 1
ATOM 755 C CA . ARG A 1 98 ? 0.146 -8.253 5.900 1.00 93.31 98 ARG A CA 1
ATOM 756 C C . ARG A 1 98 ? 1.231 -9.330 5.955 1.00 93.31 98 ARG A C 1
ATOM 758 O O . ARG A 1 98 ? 1.669 -9.682 7.046 1.00 93.31 98 ARG A O 1
ATOM 765 N N . LYS A 1 99 ? 1.667 -9.840 4.800 1.00 92.25 99 LYS A N 1
ATOM 766 C CA . LYS A 1 99 ? 2.667 -10.911 4.699 1.00 92.25 99 LYS A CA 1
ATOM 767 C C . LYS A 1 99 ? 4.086 -10.429 5.007 1.00 92.25 99 LYS A C 1
ATOM 769 O O . LYS A 1 99 ? 4.816 -11.097 5.737 1.00 92.25 99 LYS A O 1
ATOM 774 N N . HIS A 1 100 ? 4.480 -9.288 4.442 1.00 89.38 100 HIS A N 1
ATOM 775 C CA . HIS A 1 100 ? 5.880 -8.851 4.424 1.00 89.38 100 HIS A CA 1
ATOM 776 C C . HIS A 1 100 ? 6.198 -7.748 5.432 1.00 89.38 100 HIS A C 1
ATOM 778 O O . HIS A 1 100 ? 7.326 -7.679 5.924 1.00 89.38 100 HIS A O 1
ATOM 784 N N . SER A 1 101 ? 5.220 -6.914 5.794 1.00 87.06 101 SER A N 1
ATOM 785 C CA . SER A 1 101 ? 5.436 -5.883 6.809 1.00 87.06 101 SER A CA 1
ATOM 786 C C . SER A 1 101 ? 5.344 -6.462 8.225 1.00 87.06 101 SER A C 1
ATOM 788 O O . SER A 1 101 ? 4.744 -7.508 8.479 1.00 87.06 101 SER A O 1
ATOM 790 N N . LYS A 1 102 ? 5.927 -5.755 9.195 1.00 87.00 102 LYS A N 1
ATOM 791 C CA . LYS A 1 102 ? 5.774 -6.080 10.623 1.00 87.00 102 LYS A CA 1
ATOM 792 C C . LYS A 1 102 ? 4.607 -5.334 11.284 1.00 87.00 102 LYS A C 1
ATOM 794 O O . LYS A 1 102 ? 4.494 -5.390 12.501 1.00 87.00 102 LYS A O 1
ATOM 799 N N . LEU A 1 103 ? 3.756 -4.658 10.505 1.00 86.31 103 LEU A N 1
ATOM 800 C CA . LEU A 1 103 ? 2.701 -3.778 11.025 1.00 86.31 103 LEU A CA 1
ATOM 801 C C . LEU A 1 103 ? 1.599 -4.532 11.783 1.00 86.31 103 LEU A C 1
ATOM 803 O O . LEU A 1 103 ? 1.010 -3.987 12.704 1.00 86.31 103 LEU A O 1
ATOM 807 N N . PHE A 1 104 ? 1.345 -5.792 11.419 1.00 84.25 104 PHE A N 1
ATOM 808 C CA . PHE A 1 104 ? 0.229 -6.588 11.950 1.00 84.25 104 PHE A CA 1
ATOM 809 C C . PHE A 1 104 ? 0.665 -7.793 12.790 1.00 84.25 104 PHE A C 1
ATOM 811 O O . PHE A 1 104 ? -0.148 -8.669 13.081 1.00 84.25 104 PHE A O 1
ATOM 818 N N . ARG A 1 105 ? 1.946 -7.888 13.167 1.00 72.38 105 ARG A N 1
ATOM 819 C CA . ARG A 1 105 ? 2.376 -8.940 14.099 1.00 72.38 105 ARG A CA 1
ATOM 820 C C . ARG A 1 105 ? 1.844 -8.586 15.490 1.00 72.38 105 ARG A C 1
ATOM 822 O O . ARG A 1 105 ? 2.127 -7.495 15.977 1.00 72.38 105 ARG A O 1
ATOM 829 N N . GLN A 1 106 ? 1.063 -9.489 16.087 1.00 53.34 106 GLN A N 1
ATOM 830 C CA . GLN A 1 106 ? 0.566 -9.351 17.460 1.00 53.34 106 GLN A CA 1
ATOM 831 C C . GLN A 1 106 ? 1.747 -9.091 18.409 1.00 53.34 106 GLN A C 1
ATOM 833 O O . GLN A 1 106 ? 2.782 -9.754 18.294 1.00 53.34 106 GLN A O 1
ATOM 838 N N . ARG A 1 107 ? 1.601 -8.080 19.272 1.00 48.25 107 ARG A N 1
ATOM 839 C CA . ARG A 1 107 ? 2.495 -7.848 20.412 1.00 48.25 107 ARG A CA 1
ATOM 840 C C . ARG A 1 107 ? 2.230 -8.874 21.502 1.00 48.25 107 ARG A C 1
ATOM 842 O O . ARG A 1 107 ? 1.042 -9.223 21.673 1.00 48.25 107 ARG A O 1
#